Protein AF-D5H4Y2-F1 (afdb_monomer)

Foldseek 3Di:
DDDPPLPQLDWPPDKFKKWKAFDDPPVLVVLLVVQLLVQLLVQLVVVDDVPDDPVNSVVSSCVRSVVVSVVVVVLVVVLHPDTAIWIWTDDRDWIKTADGPSNPPDPDGIFTWDFPDWDQDPQAIWTWGWTPDPSTPTIMIMGTGNVCRVVVVVSVVSD

pLDDT: mean 73.74, std 11.39, range [45.62, 89.38]

Secondary structure (DSSP, 8-state):
-PPP---------SPEEEEEEE--HHHHHHHHHHHHHHHHHHHHHHT--TT--HHHHHHHHHHHHHHHHHHHHHHHHHTTSSPEEEEEEEETTEEEEEPPTT-TT-S-SEEEEEEEEEEEETTEEEEEEEESBTTB--EEEEEE-HHHHHHHHHHHTT-

Radius of gyration: 21.44 Å; Cα contacts (8 Å, |Δi|>4): 246; chains: 1; bounding box: 64×33×61 Å

Sequence (159 aa):
MDEPIKDEPKNMDETLNAEVRQTDLILTLVSGAIVGLAVGGFGSWLLFIPDMGVVEFLAATFVIGGVGVSPFLGVMYMNRRGFVPTEVWAEEDRLVVQSPSEWWFKPEKQFHLEVESAEQAEAGLVITGTLSRWWDWGRHEVRVEPEEADALDAWLGTV

Organism: Salinibacter ruber (strain M8) (NCBI:txid761659)

Nearest PDB structures (foldseek):
  2ela-assembly2_B  TM=4.543E-01  e=1.111E-01  Homo sapiens
  2ela-assembly1_A  TM=4.520E-01  e=1.861E-01  Homo sapiens
  2ej8-assembly1_A  TM=4.552E-01  e=2.945E-01  Homo sapiens
  8bqs-assembly1_Do  TM=2.618E-01  e=5.532E-01  Tetrahymena thermophila SB210

Mean predicted aligned error: 11.93 Å

Structure (mmCIF, N/CA/C/O backbone):
data_AF-D5H4Y2-F1
#
_entry.id   AF-D5H4Y2-F1
#
loop_
_atom_site.group_PDB
_atom_site.id
_atom_site.type_symbol
_atom_site.label_atom_id
_atom_site.label_alt_id
_atom_site.label_comp_id
_atom_site.label_asym_id
_atom_site.label_entity_id
_atom_site.label_seq_id
_atom_site.pdbx_PDB_ins_code
_atom_site.Cartn_x
_atom_site.Cartn_y
_atom_site.Cartn_z
_atom_site.occupancy
_atom_site.B_iso_or_equiv
_atom_site.auth_seq_id
_atom_site.auth_comp_id
_atom_site.auth_asym_id
_atom_site.auth_atom_id
_atom_site.pdbx_PDB_model_num
ATOM 1 N N . MET A 1 1 ? -42.396 -19.838 12.565 1.00 51.06 1 MET A N 1
ATOM 2 C CA . MET A 1 1 ? -41.019 -20.059 12.092 1.00 51.06 1 MET A CA 1
ATOM 3 C C . MET A 1 1 ? -40.499 -18.667 11.874 1.00 51.06 1 MET A C 1
ATOM 5 O O . MET A 1 1 ? -40.885 -18.054 10.891 1.00 51.06 1 MET A O 1
ATOM 9 N N . ASP A 1 2 ? -39.807 -18.136 12.873 1.00 53.41 2 ASP A N 1
ATOM 10 C CA . ASP A 1 2 ? -39.266 -16.785 12.806 1.00 53.41 2 ASP A CA 1
ATOM 11 C C . ASP A 1 2 ? -37.975 -16.867 11.992 1.00 53.41 2 ASP A C 1
ATOM 13 O O . ASP A 1 2 ? -37.097 -17.680 12.294 1.00 53.41 2 ASP A O 1
ATOM 17 N N . GLU A 1 3 ? -37.915 -16.119 10.893 1.00 49.00 3 GLU A N 1
ATOM 18 C CA . GLU A 1 3 ? -36.691 -15.980 10.108 1.00 49.00 3 GLU A CA 1
ATOM 19 C C . GLU A 1 3 ? -35.616 -15.307 10.977 1.00 49.00 3 GLU A C 1
ATOM 21 O O . GLU A 1 3 ? -35.933 -14.374 11.722 1.00 49.00 3 GLU A O 1
ATOM 26 N N . PRO A 1 4 ? -34.351 -15.759 10.924 1.00 50.06 4 PRO A N 1
ATOM 27 C CA . PRO A 1 4 ? -33.277 -15.071 11.618 1.00 50.06 4 PRO A CA 1
ATOM 28 C C . PRO A 1 4 ? -33.095 -13.697 10.970 1.00 50.06 4 PRO A C 1
ATOM 30 O O . PRO A 1 4 ? -32.843 -13.601 9.767 1.00 50.06 4 PRO A O 1
ATOM 33 N N . ILE A 1 5 ? -33.239 -12.644 11.774 1.00 49.41 5 ILE A N 1
ATOM 34 C CA . ILE A 1 5 ? -32.838 -11.286 11.411 1.00 49.41 5 ILE A CA 1
ATOM 35 C C . ILE A 1 5 ? -31.355 -11.378 11.050 1.00 49.41 5 ILE A C 1
ATOM 37 O O . ILE A 1 5 ? -30.519 -11.662 11.904 1.00 49.41 5 ILE A O 1
ATOM 41 N N . LYS A 1 6 ? -31.047 -11.243 9.759 1.00 46.44 6 LYS A N 1
ATOM 42 C CA . LYS A 1 6 ? -29.683 -10.982 9.318 1.00 46.44 6 LYS A CA 1
ATOM 43 C C . LYS A 1 6 ? -29.405 -9.554 9.747 1.00 46.44 6 LYS A C 1
ATOM 45 O O . LYS A 1 6 ? -29.986 -8.637 9.174 1.00 46.44 6 LYS A O 1
ATOM 50 N N . ASP A 1 7 ? -28.606 -9.393 10.791 1.00 47.75 7 ASP A N 1
ATOM 51 C CA . ASP A 1 7 ? -28.052 -8.092 11.124 1.00 47.75 7 ASP A CA 1
ATOM 52 C C . ASP A 1 7 ? -27.245 -7.639 9.902 1.00 47.75 7 ASP A C 1
ATOM 54 O O . ASP A 1 7 ? -26.235 -8.245 9.546 1.00 47.75 7 ASP A O 1
ATOM 58 N N . GLU A 1 8 ? -27.772 -6.650 9.181 1.00 45.62 8 GLU A N 1
ATOM 59 C CA . GLU A 1 8 ? -27.030 -5.973 8.124 1.00 45.62 8 GLU A CA 1
ATOM 60 C C . GLU A 1 8 ? -25.770 -5.361 8.759 1.00 45.62 8 GLU A C 1
ATOM 62 O O . GLU A 1 8 ? -25.871 -4.800 9.861 1.00 45.62 8 GLU A O 1
ATOM 67 N N . PRO A 1 9 ? -24.591 -5.480 8.121 1.00 48.16 9 PRO A N 1
ATOM 68 C CA . PRO A 1 9 ? -23.364 -4.909 8.657 1.00 48.16 9 PRO A CA 1
ATOM 69 C C . PRO A 1 9 ? -23.566 -3.399 8.808 1.00 48.16 9 PRO A C 1
ATOM 71 O O . PRO A 1 9 ? -23.747 -2.665 7.837 1.00 48.16 9 PRO A O 1
ATOM 74 N N . LYS A 1 10 ? -23.622 -2.933 10.058 1.00 54.44 10 LYS A N 1
ATOM 75 C CA . LYS A 1 10 ? -23.744 -1.508 10.362 1.00 54.44 10 LYS A CA 1
ATOM 76 C C . LYS A 1 10 ? -22.463 -0.810 9.919 1.00 54.44 10 LYS A C 1
ATOM 78 O O . LYS A 1 10 ? -21.381 -1.213 10.339 1.00 54.44 10 LYS A O 1
ATOM 83 N N . ASN A 1 11 ? -22.608 0.261 9.139 1.00 57.69 11 ASN A N 1
ATOM 84 C CA . ASN A 1 11 ? -21.538 1.237 8.940 1.00 57.69 11 ASN A CA 1
ATOM 85 C C . ASN A 1 11 ? -21.006 1.687 10.307 1.00 57.69 11 ASN A C 1
ATOM 87 O O . ASN A 1 11 ? -21.793 1.987 11.212 1.00 57.69 11 ASN A O 1
ATOM 91 N N . MET A 1 12 ? -19.681 1.743 10.453 1.00 66.38 12 MET A N 1
ATOM 92 C CA . MET A 1 12 ? -19.089 2.484 11.561 1.00 66.38 12 MET A CA 1
ATOM 93 C C . MET A 1 12 ? -19.151 3.961 11.181 1.00 66.38 12 MET A C 1
ATOM 95 O O . MET A 1 12 ? -18.410 4.414 10.316 1.00 66.38 12 MET A O 1
ATOM 99 N N . ASP A 1 13 ? -20.057 4.709 11.814 1.00 63.84 13 ASP A N 1
ATOM 100 C CA . ASP A 1 13 ? -20.171 6.162 11.615 1.00 63.84 13 ASP A CA 1
ATOM 101 C C . ASP A 1 13 ? -18.929 6.924 12.138 1.00 63.84 13 ASP A C 1
ATOM 103 O O . ASP A 1 13 ? -18.772 8.118 11.877 1.00 63.84 13 ASP A O 1
ATOM 107 N N . GLU A 1 14 ? -18.046 6.244 12.878 1.00 78.00 14 GLU A N 1
ATOM 108 C CA . GLU A 1 14 ? -16.834 6.800 13.479 1.00 78.00 14 GLU A CA 1
ATOM 109 C C . GLU A 1 14 ? -15.584 6.446 12.663 1.00 78.00 14 GLU A C 1
ATOM 111 O O . GLU A 1 14 ? -15.325 5.288 12.332 1.00 78.00 14 GLU A O 1
ATOM 116 N N . THR A 1 15 ? -14.795 7.475 12.353 1.00 82.06 15 THR A N 1
ATOM 117 C CA . THR A 1 15 ? -13.443 7.345 11.805 1.00 82.06 15 THR A CA 1
ATOM 118 C C . THR A 1 15 ? -12.472 6.967 12.916 1.00 82.06 15 THR A C 1
ATOM 120 O O . THR A 1 15 ? -12.442 7.636 13.948 1.00 82.06 15 THR A O 1
ATOM 123 N N . LEU A 1 16 ? -11.660 5.946 12.669 1.00 85.94 16 LEU A N 1
ATOM 124 C CA . LEU A 1 16 ? -10.675 5.394 13.592 1.00 85.94 16 LEU A CA 1
ATOM 125 C C . LEU A 1 16 ? -9.267 5.846 13.205 1.00 85.94 16 LEU A C 1
ATOM 127 O O . LEU A 1 16 ? -8.948 5.965 12.016 1.00 85.94 16 LEU A O 1
ATOM 131 N N . ASN A 1 17 ? -8.411 6.058 14.198 1.00 84.94 17 ASN A N 1
ATOM 132 C CA . ASN A 1 17 ? -7.001 6.332 13.978 1.00 84.94 17 ASN A CA 1
ATOM 133 C C . ASN A 1 17 ? -6.269 5.029 13.656 1.00 84.94 17 ASN A C 1
ATOM 135 O O . ASN A 1 17 ? -6.348 4.020 14.359 1.00 84.94 17 ASN A O 1
ATOM 139 N N . ALA A 1 18 ? -5.522 5.057 12.562 1.00 84.38 18 ALA A N 1
ATOM 140 C CA . ALA A 1 18 ? -4.742 3.926 12.119 1.00 84.38 18 ALA A CA 1
ATOM 141 C C . ALA A 1 18 ? -3.392 4.373 11.592 1.00 84.38 18 ALA A C 1
ATOM 143 O O . ALA A 1 18 ? -3.148 5.536 11.285 1.00 84.38 18 ALA A O 1
ATOM 144 N N . GLU A 1 19 ? -2.509 3.414 11.402 1.00 86.38 19 GLU A N 1
ATOM 145 C CA . GLU A 1 19 ? -1.279 3.637 10.689 1.00 86.38 19 GLU A CA 1
ATOM 146 C C . GLU A 1 19 ? -1.157 2.653 9.537 1.00 86.38 19 GLU A C 1
ATOM 148 O O . GLU A 1 19 ? -1.322 1.447 9.711 1.00 86.38 19 GLU A O 1
ATOM 153 N N . VAL A 1 20 ? -0.828 3.154 8.350 1.00 83.12 20 VAL A N 1
ATOM 154 C CA . VAL A 1 20 ? -0.696 2.319 7.154 1.00 83.12 20 VAL A CA 1
ATOM 155 C C . VAL A 1 20 ? 0.763 2.149 6.760 1.00 83.12 20 VAL A C 1
ATOM 157 O O . VAL A 1 20 ? 1.573 3.078 6.824 1.00 83.12 20 VAL A O 1
ATOM 160 N N . ARG A 1 21 ? 1.100 0.943 6.312 1.00 82.12 21 ARG A N 1
ATOM 161 C CA . ARG A 1 21 ? 2.414 0.571 5.804 1.00 82.12 21 ARG A CA 1
ATOM 162 C C . ARG A 1 21 ? 2.269 -0.322 4.581 1.00 82.12 21 ARG A C 1
ATOM 164 O O . ARG A 1 21 ? 1.442 -1.217 4.546 1.00 82.12 21 ARG A O 1
ATOM 171 N N . GLN A 1 22 ? 3.125 -0.132 3.584 1.00 74.81 22 GLN A N 1
ATOM 172 C CA . GLN A 1 22 ? 3.200 -1.034 2.434 1.00 74.81 22 GLN A CA 1
ATOM 173 C C . GLN A 1 22 ? 4.259 -2.125 2.669 1.00 74.81 22 GLN A C 1
ATOM 175 O O . GLN A 1 22 ? 5.398 -1.804 3.026 1.00 74.81 22 GLN A O 1
ATOM 180 N N . THR A 1 23 ? 3.914 -3.397 2.455 1.00 70.88 23 THR A N 1
ATOM 181 C CA . THR A 1 23 ? 4.772 -4.551 2.791 1.00 70.88 23 THR A CA 1
ATOM 182 C C . THR A 1 23 ? 5.465 -5.210 1.603 1.00 70.88 23 THR A C 1
ATOM 184 O O . THR A 1 23 ? 6.564 -5.741 1.770 1.00 70.88 23 THR A O 1
ATOM 187 N N . ASP A 1 24 ? 4.919 -5.114 0.387 1.00 67.69 24 ASP A N 1
ATOM 188 C CA . ASP A 1 24 ? 5.507 -5.800 -0.771 1.00 67.69 24 ASP A CA 1
ATOM 189 C C . ASP A 1 24 ? 6.557 -4.976 -1.535 1.00 67.69 24 ASP A C 1
ATOM 191 O O . ASP A 1 24 ? 6.272 -4.091 -2.350 1.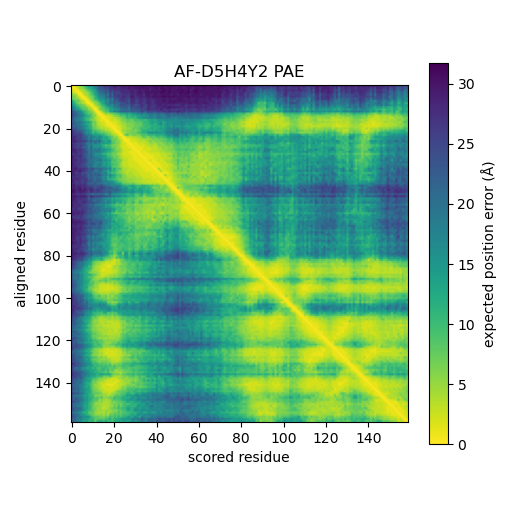00 67.69 24 ASP A O 1
ATOM 195 N N . LEU A 1 25 ? 7.828 -5.328 -1.313 1.00 58.22 25 LEU A N 1
ATOM 196 C CA . LEU A 1 25 ? 8.987 -4.747 -2.000 1.00 58.22 25 LEU A CA 1
ATOM 197 C C . LEU A 1 25 ? 9.152 -5.267 -3.434 1.00 58.22 25 LEU A C 1
ATOM 199 O O . LEU A 1 25 ? 9.498 -4.497 -4.333 1.00 58.22 25 LEU A O 1
ATOM 203 N N . ILE A 1 26 ? 8.908 -6.563 -3.652 1.00 61.91 26 ILE A N 1
ATOM 204 C CA . ILE A 1 26 ? 9.196 -7.245 -4.925 1.00 61.91 26 ILE A CA 1
ATOM 205 C C . ILE A 1 26 ? 8.292 -6.711 -6.030 1.00 61.91 26 ILE A C 1
ATOM 207 O O . ILE A 1 26 ? 8.761 -6.382 -7.117 1.00 61.91 26 ILE A O 1
ATOM 211 N N . LEU A 1 27 ? 7.005 -6.560 -5.741 1.00 61.19 27 LEU A N 1
ATOM 212 C CA . LEU A 1 27 ? 6.036 -6.181 -6.755 1.00 61.19 27 LEU A CA 1
ATOM 213 C C . LEU A 1 27 ? 6.234 -4.743 -7.245 1.00 61.19 27 LEU A C 1
ATOM 215 O O . LEU A 1 27 ? 6.085 -4.454 -8.424 1.00 61.19 27 LEU A O 1
ATOM 219 N N . THR A 1 28 ? 6.686 -3.847 -6.368 1.00 60.44 28 THR A N 1
ATOM 220 C CA . THR A 1 28 ? 7.032 -2.467 -6.746 1.00 60.44 28 THR A CA 1
ATOM 221 C C . THR A 1 28 ? 8.306 -2.383 -7.572 1.00 60.44 28 THR A C 1
ATOM 223 O O . THR A 1 28 ? 8.375 -1.583 -8.503 1.00 60.44 28 THR A O 1
ATOM 226 N N . LEU A 1 29 ? 9.297 -3.228 -7.274 1.00 63.78 29 LEU A N 1
ATOM 227 C CA . LEU A 1 29 ? 10.491 -3.354 -8.109 1.00 63.78 29 LEU A CA 1
ATOM 228 C C . LEU A 1 29 ? 10.129 -3.868 -9.507 1.00 63.78 29 LEU A C 1
ATOM 230 O O . LEU A 1 29 ? 10.613 -3.322 -10.497 1.00 63.78 29 LEU A O 1
ATOM 234 N N . VAL A 1 30 ? 9.241 -4.863 -9.595 1.00 69.62 30 VAL A N 1
ATOM 235 C CA . VAL A 1 30 ? 8.761 -5.411 -10.871 1.00 69.62 30 VAL A CA 1
ATOM 236 C C . VAL A 1 30 ? 7.977 -4.358 -11.659 1.00 69.62 30 VAL A C 1
ATOM 238 O O . VAL A 1 30 ? 8.297 -4.120 -12.822 1.00 69.62 30 VAL A O 1
ATOM 241 N N . SER A 1 31 ? 7.019 -3.662 -11.040 1.00 66.00 31 SER A N 1
ATOM 242 C CA . SER A 1 31 ? 6.253 -2.601 -11.709 1.00 66.00 31 SER A CA 1
ATOM 243 C C . SER A 1 31 ? 7.147 -1.449 -12.173 1.00 66.00 31 SER A C 1
ATOM 245 O O . SER A 1 31 ? 7.020 -0.989 -13.307 1.00 66.00 31 SER A O 1
ATOM 247 N N . GLY A 1 32 ? 8.109 -1.024 -11.345 1.00 67.00 32 GLY A N 1
ATOM 248 C CA . GLY A 1 32 ? 9.093 -0.011 -11.728 1.00 67.00 32 GLY A CA 1
ATOM 249 C C . GLY A 1 32 ? 9.970 -0.453 -12.902 1.00 67.00 32 GLY A C 1
ATOM 250 O O . GLY A 1 32 ? 10.211 0.334 -13.816 1.00 67.00 32 GLY A O 1
ATOM 251 N N . ALA A 1 33 ? 10.389 -1.721 -12.933 1.00 71.06 33 ALA A N 1
ATOM 252 C CA . ALA A 1 33 ? 11.140 -2.279 -14.055 1.00 71.06 33 ALA A CA 1
ATOM 253 C C . ALA A 1 33 ? 10.311 -2.310 -15.351 1.00 71.06 33 ALA A C 1
ATOM 255 O O . ALA A 1 33 ? 10.822 -1.928 -16.403 1.00 71.06 33 ALA A O 1
ATOM 256 N N . ILE A 1 34 ? 9.031 -2.698 -15.287 1.00 76.69 34 ILE A N 1
ATOM 257 C CA . ILE A 1 34 ? 8.130 -2.728 -16.453 1.00 76.69 34 ILE A CA 1
ATOM 258 C C . ILE A 1 34 ? 7.939 -1.321 -17.025 1.00 76.69 34 ILE A C 1
ATOM 260 O O . ILE A 1 34 ? 8.138 -1.114 -18.224 1.00 76.69 34 ILE A O 1
ATOM 264 N N . VAL A 1 35 ? 7.604 -0.343 -16.176 1.00 73.25 35 VAL A N 1
ATOM 265 C CA . VAL A 1 35 ? 7.441 1.060 -16.596 1.00 73.25 35 VAL A CA 1
ATOM 266 C C . VAL A 1 35 ? 8.743 1.588 -17.197 1.00 73.25 35 VAL A C 1
ATOM 268 O O . VAL A 1 35 ? 8.728 2.255 -18.228 1.00 73.25 35 VAL A O 1
ATOM 271 N N . GLY A 1 36 ? 9.881 1.228 -16.610 1.00 72.12 36 GLY A N 1
ATOM 272 C CA . GLY A 1 36 ? 11.198 1.572 -17.125 1.00 72.12 36 GLY A CA 1
ATOM 273 C C . GLY A 1 36 ? 11.516 1.070 -18.502 1.00 72.12 36 GLY A C 1
ATOM 274 O O . GLY A 1 36 ? 11.979 1.832 -19.347 1.00 72.12 36 GLY A O 1
ATOM 275 N N . LEU A 1 37 ? 11.261 -0.211 -18.728 1.00 75.06 37 LEU A N 1
ATOM 276 C CA . LEU A 1 37 ? 11.455 -0.827 -20.028 1.00 75.06 37 LEU A CA 1
ATOM 277 C C . LEU A 1 37 ? 10.493 -0.231 -21.061 1.00 75.06 37 LEU A C 1
ATOM 279 O O . LEU A 1 37 ? 10.902 -0.006 -22.197 1.00 75.06 37 LEU A O 1
ATOM 283 N N . ALA A 1 38 ? 9.257 0.099 -20.672 1.00 78.81 38 ALA A N 1
ATOM 284 C CA . ALA A 1 38 ? 8.290 0.746 -21.555 1.00 78.81 38 ALA A CA 1
ATOM 285 C C . ALA A 1 38 ? 8.723 2.169 -21.951 1.00 78.81 38 ALA A C 1
ATOM 287 O O . ALA A 1 38 ? 8.769 2.490 -23.138 1.00 78.81 38 ALA A O 1
ATOM 288 N N . VAL A 1 39 ? 9.097 3.009 -20.978 1.00 76.94 39 VAL A N 1
ATOM 289 C CA . VAL A 1 39 ? 9.574 4.384 -21.220 1.00 76.94 39 VAL A CA 1
ATOM 290 C C . VAL A 1 39 ? 10.896 4.378 -21.984 1.00 76.94 39 VAL A C 1
ATOM 292 O O . VAL A 1 39 ? 11.050 5.116 -22.955 1.00 76.94 39 VAL A O 1
ATOM 295 N N . GLY A 1 40 ? 11.837 3.522 -21.586 1.00 77.44 40 GLY A N 1
ATOM 296 C CA . GLY A 1 40 ? 13.123 3.366 -22.255 1.00 77.44 40 GLY A CA 1
ATOM 297 C C . GLY A 1 40 ? 12.972 2.884 -23.696 1.00 77.44 40 GLY A C 1
ATOM 298 O O . GLY A 1 40 ? 13.601 3.438 -24.597 1.00 77.44 40 GLY A O 1
ATOM 299 N N . GLY A 1 41 ? 12.104 1.895 -23.924 1.00 79.25 41 GLY A N 1
ATOM 300 C CA . GLY A 1 41 ? 11.821 1.353 -25.249 1.00 79.25 41 GLY A CA 1
ATOM 301 C C . GLY A 1 41 ? 11.148 2.384 -26.149 1.00 79.25 41 GLY A C 1
ATOM 302 O O . GLY A 1 41 ? 11.574 2.577 -27.285 1.00 79.25 41 GLY A O 1
ATOM 303 N N . PHE A 1 42 ? 10.156 3.110 -25.627 1.00 81.56 42 PHE A N 1
ATOM 304 C CA . PHE A 1 42 ? 9.484 4.182 -26.362 1.00 81.56 42 PHE A CA 1
ATOM 305 C C . PHE A 1 42 ? 10.431 5.348 -26.680 1.00 81.56 42 PHE A C 1
ATOM 307 O O . PHE A 1 42 ? 10.481 5.812 -27.817 1.00 81.56 42 PHE A O 1
ATOM 314 N N . GLY A 1 43 ? 11.236 5.789 -25.710 1.00 75.94 43 GLY A N 1
ATOM 315 C CA . GLY A 1 43 ? 12.225 6.847 -25.917 1.00 75.94 43 GLY A CA 1
ATOM 316 C C . GLY A 1 43 ? 13.297 6.458 -26.936 1.00 75.94 43 GLY A C 1
ATOM 317 O O . GLY A 1 43 ? 13.648 7.259 -27.798 1.00 75.94 43 GLY A O 1
ATOM 318 N N . SER A 1 44 ? 13.764 5.210 -26.901 1.00 74.88 44 SER A N 1
ATOM 319 C CA . SER A 1 44 ? 14.740 4.698 -27.874 1.00 74.88 44 SER A CA 1
ATOM 320 C C . SER A 1 44 ? 14.138 4.524 -29.262 1.00 74.88 44 SER A C 1
ATOM 322 O O . SER A 1 44 ? 14.822 4.742 -30.258 1.00 74.88 44 SER A O 1
ATOM 324 N N . TRP A 1 45 ? 12.853 4.174 -29.345 1.00 78.75 45 TRP A N 1
ATOM 325 C CA . TRP A 1 45 ? 12.121 4.109 -30.606 1.00 78.75 45 TRP A CA 1
ATOM 326 C C . TRP A 1 45 ? 11.998 5.485 -31.273 1.00 78.75 45 TRP A C 1
ATOM 328 O O . TRP A 1 45 ? 12.225 5.601 -32.475 1.00 78.75 45 TRP A O 1
ATOM 338 N N . LEU A 1 46 ? 11.730 6.545 -30.502 1.00 79.25 46 LEU A N 1
ATOM 339 C CA . LEU A 1 46 ? 11.702 7.921 -31.020 1.00 79.25 46 LEU A CA 1
ATOM 340 C C . LEU A 1 46 ? 13.066 8.400 -31.536 1.00 79.25 46 LEU A C 1
ATOM 342 O O . LEU A 1 46 ? 13.129 9.260 -32.412 1.00 79.25 46 LEU A O 1
ATOM 346 N N . LEU A 1 47 ? 14.149 7.848 -30.993 1.00 74.25 47 LEU A N 1
ATOM 347 C CA . LEU A 1 47 ? 15.525 8.153 -31.380 1.00 74.25 47 LEU A CA 1
ATOM 348 C C . LEU A 1 47 ? 16.088 7.141 -32.386 1.00 74.25 47 LEU A C 1
ATOM 350 O O . LEU A 1 47 ? 17.292 7.140 -32.638 1.00 74.25 47 LEU A O 1
ATOM 354 N N . PHE A 1 48 ? 15.245 6.267 -32.948 1.00 74.62 48 PHE A N 1
ATOM 355 C CA . PHE A 1 48 ? 15.710 5.199 -33.816 1.00 74.62 48 PHE A CA 1
ATOM 356 C C . PHE A 1 48 ? 16.289 5.749 -35.124 1.00 74.62 48 PHE A C 1
ATOM 358 O O . PHE A 1 48 ? 15.568 6.266 -35.978 1.00 74.62 48 PHE A O 1
ATOM 365 N N . ILE A 1 49 ? 17.606 5.610 -35.287 1.00 72.25 49 ILE A N 1
ATOM 366 C CA . ILE A 1 49 ? 18.325 5.888 -36.532 1.00 72.25 49 ILE A CA 1
ATOM 367 C C . ILE A 1 49 ? 18.492 4.552 -37.277 1.00 72.25 49 ILE A C 1
ATOM 369 O O . ILE A 1 49 ? 18.881 3.575 -36.640 1.00 72.25 49 ILE A O 1
ATOM 373 N N . PRO A 1 50 ? 18.242 4.474 -38.599 1.00 69.88 50 PRO A N 1
ATOM 374 C CA . PRO A 1 50 ? 18.284 3.217 -39.360 1.00 69.88 50 PRO A CA 1
ATOM 375 C C . PRO A 1 50 ? 19.595 2.415 -39.269 1.00 69.88 50 PRO A C 1
ATOM 377 O O . PRO A 1 50 ? 19.562 1.201 -39.439 1.00 69.88 50 PRO A O 1
ATOM 380 N N . ASP A 1 51 ? 20.720 3.075 -38.977 1.00 78.06 51 ASP A N 1
ATOM 381 C CA . ASP A 1 51 ? 22.046 2.454 -38.811 1.00 78.06 51 ASP A CA 1
ATOM 382 C C . ASP A 1 51 ? 22.393 2.104 -37.352 1.00 78.06 51 ASP A C 1
ATOM 384 O O . ASP A 1 51 ? 23.501 1.654 -37.057 1.00 78.06 51 ASP A O 1
ATOM 388 N N . MET A 1 52 ? 21.476 2.327 -36.410 1.00 75.94 52 MET A N 1
ATOM 389 C CA . MET A 1 52 ? 21.701 2.019 -35.003 1.00 75.94 52 MET A CA 1
ATOM 390 C C . MET A 1 52 ? 21.572 0.510 -34.774 1.00 75.94 52 MET A C 1
ATOM 392 O O . MET A 1 52 ? 20.518 -0.086 -35.006 1.00 75.94 52 MET A O 1
ATOM 396 N N . GLY A 1 53 ? 22.654 -0.116 -34.314 1.00 78.19 53 GLY A N 1
ATOM 397 C CA . GLY A 1 53 ? 22.660 -1.532 -33.981 1.00 78.19 53 GLY A CA 1
ATOM 398 C C . GLY A 1 53 ? 21.788 -1.860 -32.764 1.00 78.19 53 GLY A C 1
ATOM 399 O O . GLY A 1 53 ? 21.366 -1.005 -31.980 1.00 78.19 53 GLY A O 1
ATOM 400 N N . VAL A 1 54 ? 21.507 -3.155 -32.596 1.00 78.25 54 VAL A N 1
ATOM 401 C CA . VAL A 1 54 ? 20.667 -3.671 -31.498 1.00 78.25 54 VAL A CA 1
ATOM 402 C C . VAL A 1 54 ? 21.268 -3.338 -30.126 1.00 78.25 54 VAL A C 1
ATOM 404 O O . VAL A 1 54 ? 20.532 -3.087 -29.173 1.00 78.25 54 VAL A O 1
ATOM 407 N N . VAL A 1 55 ? 22.599 -3.305 -30.015 1.00 79.62 55 VAL A N 1
ATOM 408 C CA . VAL A 1 55 ? 23.302 -3.009 -28.758 1.00 79.62 55 VAL A CA 1
ATOM 409 C C . VAL A 1 55 ? 23.113 -1.545 -28.362 1.00 79.62 55 VAL A C 1
ATOM 411 O O . VAL A 1 55 ? 22.809 -1.263 -27.204 1.00 79.62 55 VAL A O 1
ATOM 414 N N . GLU A 1 56 ? 23.230 -0.620 -29.314 1.00 77.25 56 GLU A N 1
ATOM 415 C CA . GLU A 1 56 ? 23.029 0.811 -29.094 1.00 77.25 56 GLU A CA 1
ATOM 416 C C . GLU A 1 56 ? 21.576 1.128 -28.717 1.00 77.25 56 GLU A C 1
ATOM 418 O O . GLU A 1 56 ? 21.331 1.914 -27.800 1.00 77.25 56 GLU A O 1
ATOM 423 N N . PHE A 1 57 ? 20.612 0.452 -29.348 1.00 76.00 57 PHE A N 1
ATOM 424 C CA . PHE A 1 57 ? 19.193 0.579 -29.013 1.00 76.00 57 PHE A CA 1
ATOM 425 C C . PHE A 1 57 ? 18.875 0.103 -27.586 1.00 76.00 57 PHE A C 1
ATOM 427 O O . PHE A 1 57 ? 18.164 0.779 -26.835 1.00 76.00 57 PHE A O 1
ATOM 434 N N . LEU A 1 58 ? 19.424 -1.047 -27.181 1.00 76.56 58 LEU A N 1
ATOM 435 C CA . LEU A 1 58 ? 19.261 -1.558 -25.819 1.00 76.56 58 LEU A CA 1
ATOM 436 C C . LEU A 1 58 ? 19.936 -0.635 -24.799 1.00 76.56 58 LEU A C 1
ATOM 438 O O . LEU A 1 58 ? 19.341 -0.333 -23.768 1.00 76.56 58 LEU A O 1
ATOM 442 N N . ALA A 1 59 ? 21.136 -0.127 -25.092 1.00 79.06 59 ALA A N 1
ATOM 443 C CA . ALA A 1 59 ? 21.829 0.817 -24.220 1.00 79.06 59 ALA A CA 1
ATOM 444 C C . ALA A 1 59 ? 21.020 2.110 -24.018 1.00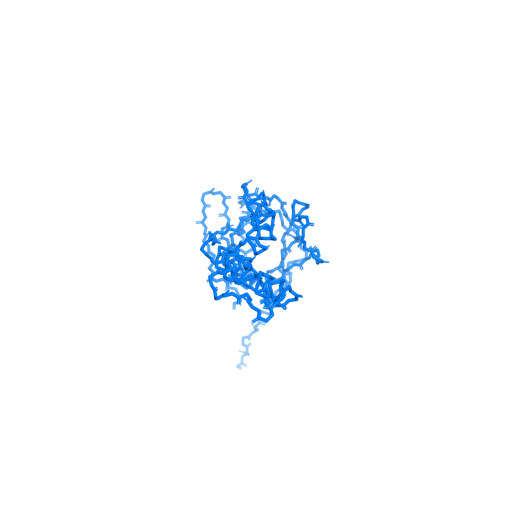 79.06 59 ALA A C 1
ATOM 446 O O . ALA A 1 59 ? 20.836 2.542 -22.880 1.00 79.06 59 ALA A O 1
ATOM 447 N N . ALA A 1 60 ? 20.466 2.684 -25.092 1.00 72.38 60 ALA A N 1
ATOM 448 C CA . ALA A 1 60 ? 19.572 3.837 -25.005 1.00 72.38 60 ALA A CA 1
ATOM 449 C C . ALA A 1 60 ? 18.328 3.526 -24.157 1.00 72.38 60 ALA A C 1
ATOM 451 O O . AL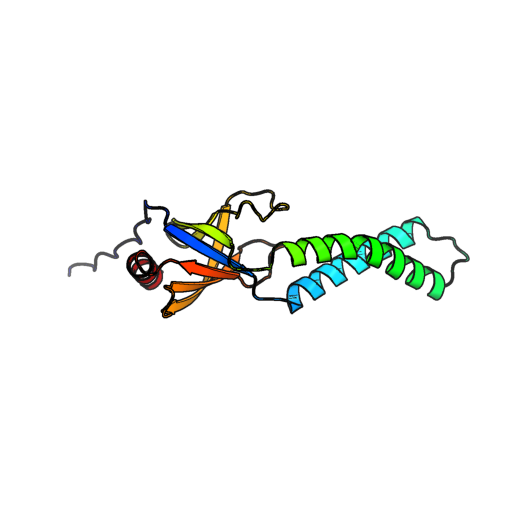A A 1 60 ? 17.943 4.328 -23.306 1.00 72.38 60 ALA A O 1
ATOM 452 N N . THR A 1 61 ? 17.767 2.321 -24.300 1.00 76.94 61 THR A N 1
ATOM 453 C CA . THR A 1 61 ? 16.593 1.874 -23.539 1.00 76.94 61 THR A CA 1
ATOM 454 C C . THR A 1 61 ? 16.891 1.805 -22.047 1.00 76.94 61 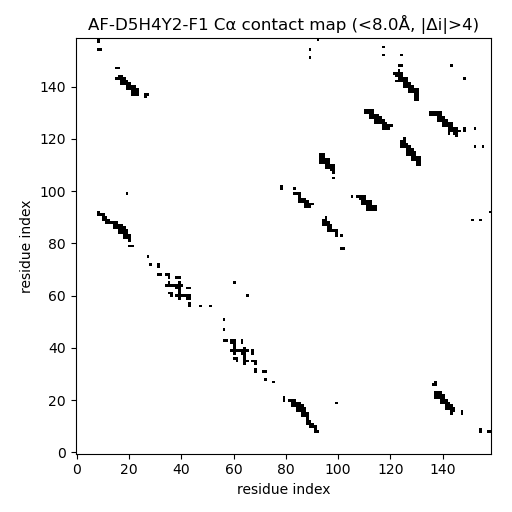THR A C 1
ATOM 456 O O . THR A 1 61 ? 16.115 2.317 -21.243 1.00 76.94 61 THR A O 1
ATOM 459 N N . PHE A 1 62 ? 18.032 1.236 -21.657 1.00 75.38 62 PHE A N 1
ATOM 460 C CA . PHE A 1 62 ? 18.426 1.157 -20.251 1.00 75.38 62 PHE A CA 1
ATOM 461 C C . PHE A 1 62 ? 18.816 2.514 -19.661 1.00 75.38 62 PHE A C 1
ATOM 463 O O . PHE A 1 62 ? 18.527 2.756 -18.493 1.00 75.38 62 PHE A O 1
ATOM 470 N N . VAL A 1 63 ? 19.427 3.413 -20.435 1.00 77.25 63 VAL A N 1
ATOM 471 C CA . VAL A 1 63 ? 19.774 4.762 -19.958 1.00 77.25 63 VAL A CA 1
ATOM 472 C C . VAL A 1 63 ? 18.518 5.618 -19.789 1.00 77.25 63 VAL A C 1
ATOM 474 O O . VAL A 1 63 ? 18.303 6.176 -18.716 1.00 77.25 63 VAL A O 1
ATOM 477 N N . ILE A 1 64 ? 17.653 5.686 -20.804 1.00 72.25 64 ILE A N 1
ATOM 478 C CA . ILE A 1 64 ? 16.408 6.468 -20.760 1.00 72.25 64 ILE A CA 1
ATOM 479 C C . ILE A 1 64 ? 15.444 5.874 -19.729 1.00 72.25 64 ILE A C 1
ATOM 481 O O . ILE A 1 64 ? 14.901 6.597 -18.893 1.00 72.25 64 ILE A O 1
ATOM 485 N N . GLY A 1 65 ? 15.279 4.550 -19.745 1.00 70.44 65 GLY A N 1
ATOM 486 C CA . GLY A 1 65 ? 14.467 3.822 -18.777 1.00 70.44 65 GLY A CA 1
ATOM 487 C C . GLY A 1 65 ? 15.012 3.974 -17.361 1.00 70.44 65 GLY A C 1
ATOM 488 O O . GLY A 1 65 ? 14.276 4.349 -16.460 1.00 70.44 65 GLY A O 1
ATOM 489 N N . GLY A 1 66 ? 16.315 3.779 -17.155 1.00 67.94 66 GLY A N 1
ATOM 490 C CA . GLY A 1 66 ? 16.957 3.915 -15.849 1.00 67.94 66 GLY A CA 1
ATOM 491 C C . GLY A 1 66 ? 16.832 5.321 -15.261 1.00 67.94 66 GLY A C 1
ATOM 492 O O . GLY A 1 66 ? 16.475 5.462 -14.091 1.00 67.94 66 GLY A O 1
ATOM 493 N N . VAL A 1 67 ? 17.047 6.370 -16.062 1.00 68.44 67 VAL A N 1
ATOM 494 C CA . VAL A 1 67 ? 16.891 7.769 -15.620 1.00 68.44 67 VAL A CA 1
ATOM 495 C C . VAL A 1 67 ? 15.423 8.117 -15.353 1.00 68.44 67 VAL A C 1
ATOM 497 O O . VAL A 1 67 ? 15.149 8.850 -14.408 1.00 68.44 67 VAL A O 1
ATOM 500 N N . GLY A 1 68 ? 14.474 7.576 -16.121 1.00 63.12 68 GLY A N 1
ATOM 501 C CA . GLY A 1 68 ? 13.039 7.779 -15.882 1.00 63.12 68 GLY A CA 1
ATOM 502 C C . GLY A 1 68 ? 12.497 7.025 -14.660 1.00 63.12 68 GLY A C 1
ATOM 503 O O . GLY A 1 68 ? 11.613 7.517 -13.963 1.00 63.12 68 GLY A O 1
ATOM 504 N N . VAL A 1 69 ? 13.052 5.848 -14.362 1.00 64.75 69 VAL A N 1
ATOM 505 C CA . VAL A 1 69 ? 12.599 4.958 -13.277 1.00 64.75 69 VAL A CA 1
ATOM 506 C C . VAL A 1 69 ? 13.212 5.304 -11.939 1.00 64.75 69 VAL A C 1
ATOM 508 O O . VAL A 1 69 ? 12.552 5.146 -10.919 1.00 64.75 69 VAL A O 1
ATOM 511 N N . SER A 1 70 ? 14.464 5.762 -11.911 1.00 62.84 70 SER A N 1
ATOM 512 C CA . SER A 1 70 ? 15.173 6.029 -10.654 1.00 62.84 70 SER A CA 1
ATOM 513 C C . SER A 1 70 ? 14.454 7.051 -9.760 1.00 62.84 70 SER A C 1
ATOM 515 O O . SER A 1 70 ? 14.336 6.786 -8.563 1.00 62.84 70 SER A O 1
ATOM 517 N N . PRO A 1 71 ? 13.905 8.168 -10.287 1.00 60.78 71 PRO A N 1
ATOM 518 C CA . PRO A 1 71 ? 13.084 9.078 -9.503 1.00 60.78 71 PRO A CA 1
ATOM 519 C C . PRO A 1 71 ? 11.832 8.372 -9.002 1.00 60.78 71 PRO A C 1
ATOM 521 O O . PRO A 1 71 ? 11.594 8.394 -7.805 1.00 60.78 71 PRO A O 1
ATOM 524 N N . PHE A 1 72 ? 11.093 7.679 -9.877 1.00 62.88 72 PHE A N 1
ATOM 525 C CA . PHE A 1 72 ? 9.852 6.978 -9.536 1.00 62.88 72 PHE A CA 1
ATOM 526 C C . PHE A 1 72 ? 10.047 5.904 -8.451 1.00 62.88 72 PHE A C 1
ATOM 528 O O . PHE A 1 72 ? 9.286 5.844 -7.489 1.00 62.88 72 PHE A O 1
ATOM 535 N N . LEU A 1 73 ? 11.106 5.096 -8.538 1.00 62.22 73 LEU A N 1
ATOM 536 C CA . LEU A 1 73 ? 11.473 4.146 -7.486 1.00 62.22 73 LEU A CA 1
ATOM 537 C C . LEU A 1 73 ? 11.918 4.858 -6.207 1.00 62.22 73 LEU A C 1
ATOM 539 O O . LEU A 1 73 ? 11.563 4.412 -5.120 1.00 62.22 73 LEU A O 1
ATOM 543 N N . GLY A 1 74 ? 12.651 5.970 -6.317 1.00 58.94 74 GLY A N 1
ATOM 544 C CA . GLY A 1 74 ? 13.026 6.808 -5.178 1.00 58.94 74 GLY A CA 1
ATOM 545 C C . GLY A 1 74 ? 11.810 7.387 -4.450 1.00 58.94 74 GLY A C 1
ATOM 546 O O . GLY A 1 74 ? 11.757 7.333 -3.226 1.00 58.94 74 GLY A O 1
ATOM 547 N N . VAL A 1 75 ? 10.802 7.849 -5.195 1.00 58.38 75 VAL A N 1
ATOM 548 C CA . VAL A 1 75 ? 9.501 8.318 -4.690 1.00 58.38 75 VAL A CA 1
ATOM 549 C C . VAL A 1 75 ? 8.781 7.215 -3.927 1.00 58.38 75 VAL A C 1
ATOM 551 O O . VAL A 1 75 ? 8.425 7.387 -2.761 1.00 58.38 75 VAL A O 1
ATOM 554 N N . MET A 1 76 ? 8.612 6.063 -4.579 1.00 61.00 76 MET A N 1
ATOM 555 C CA . MET A 1 76 ? 7.941 4.907 -3.992 1.00 61.00 76 MET A CA 1
ATOM 556 C C . MET A 1 76 ? 8.686 4.402 -2.753 1.00 61.00 76 MET A C 1
ATOM 558 O O . MET A 1 76 ? 8.060 3.927 -1.816 1.00 61.00 76 MET A O 1
ATOM 562 N N . TYR A 1 77 ? 10.015 4.528 -2.717 1.00 58.06 77 TYR A N 1
ATOM 563 C CA . TYR A 1 77 ? 10.841 4.139 -1.577 1.00 58.06 77 TYR A CA 1
ATOM 564 C C . TYR A 1 77 ? 10.821 5.159 -0.424 1.00 58.06 77 TYR A C 1
ATOM 566 O O . TYR A 1 77 ? 10.884 4.760 0.738 1.00 58.06 77 TYR A O 1
ATOM 574 N N . MET A 1 78 ? 10.722 6.463 -0.705 1.00 54.12 78 MET A N 1
ATOM 575 C CA . MET A 1 78 ? 10.643 7.500 0.334 1.00 54.12 78 MET A CA 1
ATOM 576 C C . MET A 1 78 ? 9.307 7.474 1.088 1.00 54.12 78 MET A C 1
ATOM 578 O O . MET A 1 78 ? 9.313 7.685 2.296 1.00 54.12 78 MET A O 1
ATOM 582 N N . ASN A 1 79 ? 8.207 7.081 0.438 1.00 55.19 79 ASN A N 1
ATOM 583 C CA . ASN A 1 79 ? 6.884 6.936 1.073 1.00 55.19 79 ASN A CA 1
ATOM 584 C C . ASN A 1 79 ? 6.742 5.701 1.987 1.00 55.19 79 ASN A C 1
ATOM 586 O O . ASN A 1 79 ? 5.636 5.377 2.407 1.00 55.19 79 ASN A O 1
ATOM 590 N N . ARG A 1 80 ? 7.833 4.965 2.255 1.00 57.00 80 ARG A N 1
ATOM 591 C CA . ARG A 1 80 ? 7.802 3.620 2.867 1.00 57.00 80 ARG A CA 1
ATOM 592 C C . ARG A 1 80 ? 8.502 3.486 4.213 1.00 57.00 80 ARG A C 1
ATOM 594 O O . ARG A 1 80 ? 8.539 2.385 4.767 1.00 57.00 80 ARG A O 1
ATOM 601 N N . ARG A 1 81 ? 9.114 4.547 4.742 1.00 55.75 81 ARG A N 1
ATOM 602 C CA . ARG A 1 81 ? 9.786 4.458 6.044 1.00 55.75 81 ARG A CA 1
ATOM 603 C C . ARG A 1 81 ? 8.811 4.752 7.170 1.00 55.75 81 ARG A C 1
ATOM 605 O O . ARG A 1 81 ? 8.710 5.883 7.615 1.00 55.75 81 ARG A O 1
ATOM 612 N N . GLY A 1 82 ? 8.202 3.685 7.668 1.00 60.53 82 GLY A N 1
ATOM 613 C CA . GLY A 1 82 ? 7.403 3.720 8.882 1.00 60.53 82 GLY A CA 1
ATOM 614 C C . GLY A 1 82 ? 5.925 3.499 8.621 1.00 60.53 82 GLY A C 1
ATOM 615 O O . GLY A 1 82 ? 5.463 3.445 7.484 1.00 60.53 82 GLY A O 1
ATOM 616 N N . PHE A 1 83 ? 5.230 3.299 9.725 1.00 68.06 83 PHE A N 1
ATOM 617 C CA . PHE A 1 83 ? 3.788 3.368 9.799 1.00 68.06 83 PHE A CA 1
ATOM 618 C C . PHE A 1 83 ? 3.399 4.844 9.728 1.00 68.06 83 PHE A C 1
ATOM 620 O O . PHE A 1 83 ? 3.944 5.649 10.485 1.00 68.06 83 PHE A O 1
ATOM 627 N N . VAL A 1 84 ? 2.544 5.202 8.770 1.00 78.38 84 VAL A N 1
ATOM 628 C CA . VAL A 1 84 ? 2.117 6.592 8.583 1.00 78.38 84 VAL A CA 1
ATOM 629 C C . VAL A 1 84 ? 0.727 6.765 9.181 1.00 78.38 84 VAL A C 1
ATOM 631 O O . VAL A 1 84 ? -0.167 6.018 8.769 1.00 78.38 84 VAL A O 1
ATOM 634 N N . PRO A 1 85 ? 0.525 7.723 10.105 1.00 81.31 85 PRO A N 1
ATOM 635 C CA . PRO A 1 85 ? -0.776 7.953 10.711 1.00 81.31 85 PRO A CA 1
ATOM 636 C C . PRO A 1 85 ? -1.794 8.383 9.654 1.00 81.31 85 PRO A C 1
ATOM 638 O O . PRO A 1 85 ? -1.511 9.206 8.776 1.00 81.31 85 PRO A O 1
ATOM 641 N N . THR A 1 86 ? -2.978 7.797 9.736 1.00 85.38 86 THR A N 1
ATOM 642 C CA . THR A 1 86 ? -4.106 8.020 8.846 1.00 85.38 86 THR A CA 1
ATOM 643 C C . THR A 1 86 ? -5.420 7.686 9.551 1.00 85.38 86 THR A C 1
ATOM 645 O O . THR A 1 86 ? -5.430 7.195 10.675 1.00 85.38 86 THR A O 1
ATOM 648 N N . GLU A 1 87 ? -6.531 7.952 8.881 1.00 86.94 87 GLU A N 1
ATOM 649 C CA . GLU A 1 87 ? -7.867 7.601 9.355 1.00 86.94 87 GLU A CA 1
ATOM 650 C C . GLU A 1 87 ? -8.411 6.432 8.532 1.00 86.94 87 GLU A C 1
ATOM 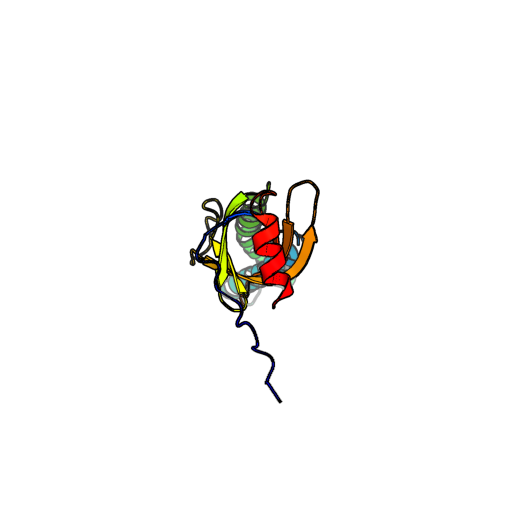652 O O . GLU A 1 87 ? -8.182 6.348 7.318 1.00 86.94 87 GLU A O 1
ATOM 657 N N . VAL A 1 88 ? -9.141 5.533 9.184 1.00 88.25 88 VAL A N 1
ATOM 658 C CA . VAL A 1 88 ? -9.869 4.440 8.533 1.00 88.25 88 VAL A CA 1
ATOM 659 C C . VAL A 1 88 ? -11.309 4.402 9.010 1.00 88.25 88 VAL A C 1
ATOM 661 O O . VAL A 1 88 ? -11.610 4.782 10.135 1.00 88.25 88 VAL A O 1
ATOM 664 N N . TRP A 1 89 ? -12.214 3.949 8.158 1.00 89.38 89 TRP A N 1
ATOM 665 C CA . TRP A 1 89 ? -13.604 3.704 8.533 1.00 89.38 89 TRP A CA 1
ATOM 666 C C . TRP A 1 89 ? -14.137 2.503 7.768 1.00 89.38 89 TRP A C 1
ATOM 668 O O . TRP A 1 89 ? -13.634 2.149 6.700 1.00 89.38 89 TRP A O 1
ATOM 678 N N . ALA A 1 90 ? -15.153 1.865 8.333 1.00 86.75 90 ALA A N 1
ATOM 679 C CA . ALA A 1 90 ? -15.850 0.767 7.692 1.00 86.75 90 ALA A CA 1
ATOM 680 C C . ALA A 1 90 ? -17.065 1.300 6.923 1.00 86.75 90 ALA A C 1
ATOM 682 O O . ALA A 1 90 ? -17.964 1.901 7.515 1.00 86.75 90 ALA A O 1
ATOM 683 N N . GLU A 1 91 ? -17.093 1.058 5.615 1.00 85.38 91 GLU A N 1
ATOM 684 C CA . GLU A 1 91 ? -18.312 1.133 4.808 1.00 85.38 91 GLU A CA 1
ATOM 685 C C . GLU A 1 91 ? -18.870 -0.283 4.641 1.00 85.38 91 GLU A C 1
ATOM 687 O O . GLU A 1 91 ? -18.083 -1.209 4.558 1.00 85.38 91 GLU A O 1
ATOM 692 N N . GLU A 1 92 ? -20.193 -0.439 4.583 1.00 77.12 92 GLU A N 1
ATOM 693 C CA . GLU A 1 92 ? -21.013 -1.655 4.405 1.00 77.12 92 GLU A CA 1
ATOM 694 C C . GLU A 1 92 ? -20.258 -2.996 4.270 1.00 77.12 92 GLU A C 1
A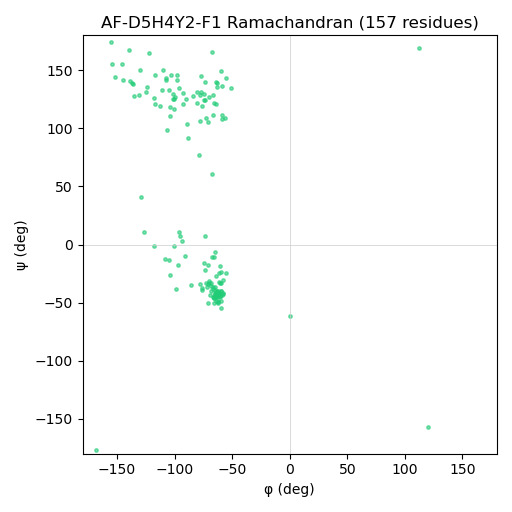TOM 696 O O . GLU A 1 92 ? -20.440 -3.882 5.102 1.00 77.12 92 GLU A O 1
ATOM 701 N N . ASP A 1 93 ? -19.423 -3.151 3.240 1.00 78.69 93 ASP A N 1
ATOM 702 C CA . ASP A 1 93 ? -18.676 -4.364 2.896 1.00 78.69 93 ASP A CA 1
ATOM 703 C C . ASP A 1 93 ? -17.151 -4.171 2.729 1.00 78.69 93 ASP A C 1
ATOM 705 O O . ASP A 1 93 ? -16.460 -5.052 2.213 1.00 78.69 93 ASP A O 1
ATOM 709 N N . ARG A 1 94 ? -16.599 -3.015 3.108 1.00 82.12 94 ARG A N 1
ATOM 710 C CA . ARG A 1 94 ? -15.221 -2.621 2.793 1.00 82.12 94 ARG A CA 1
ATOM 711 C C . ARG A 1 94 ? -14.593 -1.684 3.816 1.00 82.12 94 ARG A C 1
ATOM 713 O O . ARG A 1 94 ? -15.213 -0.754 4.324 1.00 82.12 94 ARG A O 1
ATOM 720 N N . LEU A 1 95 ? -13.295 -1.873 4.037 1.00 87.44 95 LEU A N 1
ATOM 721 C CA . LEU A 1 95 ? -12.506 -0.937 4.825 1.00 87.44 95 LEU A CA 1
ATOM 722 C C . LEU A 1 95 ? -12.041 0.210 3.929 1.00 87.44 95 LEU A C 1
ATOM 724 O O . LEU A 1 95 ? -11.433 -0.017 2.882 1.00 87.44 95 LEU A O 1
ATOM 728 N N . VAL A 1 96 ? -12.293 1.444 4.343 1.00 88.75 96 VAL A N 1
ATOM 729 C CA . VAL A 1 96 ? -11.810 2.633 3.650 1.00 88.75 96 VAL A CA 1
ATOM 730 C C . VAL A 1 96 ? -10.653 3.239 4.424 1.00 88.75 96 VAL A C 1
ATOM 732 O O . VAL A 1 96 ? -10.703 3.398 5.639 1.00 88.75 96 VAL A O 1
ATOM 735 N N . VAL A 1 97 ? -9.591 3.565 3.697 1.00 87.94 97 VAL A N 1
ATOM 736 C CA . VAL A 1 97 ? -8.344 4.120 4.212 1.00 87.94 97 VAL A CA 1
ATOM 737 C C . VAL A 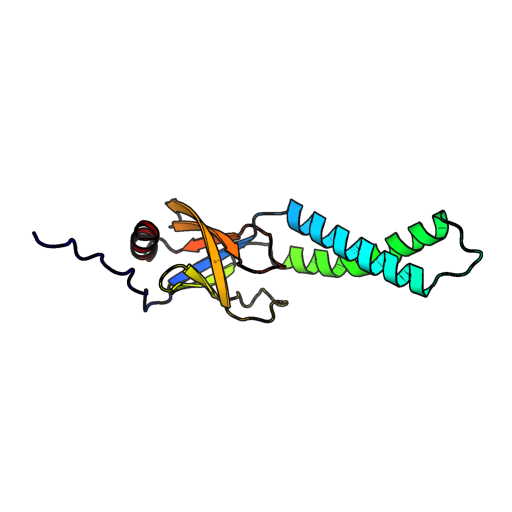1 97 ? -8.149 5.508 3.620 1.00 87.94 97 VAL A C 1
ATOM 739 O O . VAL A 1 97 ? -8.061 5.675 2.397 1.00 87.94 97 VAL A O 1
ATOM 742 N N . GLN A 1 98 ? -8.052 6.519 4.480 1.00 85.69 98 GLN A N 1
ATOM 743 C CA . GLN A 1 98 ? -7.663 7.863 4.079 1.00 85.69 98 GLN A CA 1
ATOM 744 C C . GLN A 1 98 ? -6.224 7.834 3.548 1.00 85.69 98 GLN A C 1
ATOM 746 O O . GLN A 1 98 ? -5.345 7.158 4.085 1.00 85.69 98 GLN A O 1
ATOM 751 N N . SER A 1 99 ? -5.957 8.576 2.474 1.00 76.88 99 SER A N 1
ATOM 752 C CA . SER A 1 99 ? -4.599 8.767 1.977 1.00 76.88 99 SER A CA 1
ATOM 753 C C . SER A 1 99 ? -3.788 9.507 3.032 1.00 76.88 99 SER A C 1
ATOM 755 O O . SER A 1 99 ? -4.126 10.659 3.330 1.00 76.88 99 SER A O 1
ATOM 757 N N . PRO A 1 100 ? -2.682 8.930 3.524 1.00 74.06 100 PRO A N 1
ATOM 758 C CA . PRO A 1 100 ? -1.737 9.671 4.332 1.00 74.06 100 PRO A CA 1
ATOM 759 C C . PRO A 1 100 ? -1.251 10.912 3.584 1.00 74.06 100 PRO A C 1
ATOM 761 O O . PRO A 1 100 ? -1.036 10.880 2.368 1.00 74.06 100 PRO A O 1
ATOM 764 N N . SER A 1 101 ? -1.044 12.007 4.312 1.00 67.44 101 SER A N 1
ATOM 765 C CA . SER A 1 101 ? -0.548 13.274 3.752 1.00 67.44 101 SER A CA 1
ATOM 766 C C . SER A 1 101 ? 0.850 13.141 3.135 1.00 67.44 101 SER A C 1
ATOM 768 O O . SER A 1 101 ? 1.211 13.884 2.223 1.00 67.44 101 SER A O 1
ATOM 770 N N . GLU A 1 102 ? 1.613 12.151 3.597 1.00 67.06 102 GLU A N 1
ATOM 771 C CA . GLU A 1 102 ? 2.945 11.804 3.107 1.00 67.06 102 GLU A CA 1
ATOM 772 C C . GLU A 1 102 ? 2.908 11.085 1.750 1.00 67.06 102 GLU A C 1
ATOM 774 O O . GLU A 1 102 ? 3.915 11.043 1.046 1.00 67.06 102 GLU A O 1
ATOM 779 N N . TRP A 1 103 ? 1.754 10.562 1.317 1.00 68.44 103 TRP A N 1
ATOM 780 C CA . TRP A 1 103 ? 1.580 9.993 -0.021 1.00 68.44 103 TRP A CA 1
ATOM 781 C C . TRP A 1 103 ? 1.384 11.109 -1.055 1.00 68.44 103 TRP A C 1
ATOM 783 O O . TRP A 1 103 ? 0.297 11.366 -1.560 1.00 68.44 103 TRP A O 1
ATOM 793 N N . TRP A 1 104 ? 2.482 11.766 -1.417 1.00 52.09 104 TRP A N 1
ATOM 794 C CA . TRP A 1 104 ? 2.518 12.913 -2.334 1.00 52.09 104 TRP A CA 1
ATOM 795 C C . TRP A 1 104 ? 2.109 12.626 -3.791 1.00 52.09 104 TRP A C 1
ATOM 797 O O . TRP A 1 104 ? 2.012 13.555 -4.592 1.00 52.09 104 TRP A O 1
ATOM 807 N N . PHE A 1 105 ? 1.873 11.360 -4.154 1.00 56.78 105 PHE A N 1
ATOM 808 C CA . PHE A 1 105 ? 1.545 10.939 -5.520 1.00 56.78 105 PHE A CA 1
ATOM 809 C C . PHE A 1 105 ? 0.291 10.053 -5.589 1.00 56.78 105 PHE A C 1
ATOM 811 O O . PHE A 1 105 ? 0.267 9.074 -6.329 1.00 56.78 105 PHE A O 1
ATOM 818 N N . LYS A 1 106 ? -0.773 10.354 -4.834 1.00 59.28 106 LYS A N 1
ATOM 819 C CA . LYS A 1 106 ? -2.074 9.715 -5.092 1.00 59.28 106 LYS A CA 1
ATOM 820 C C . LYS A 1 106 ? -3.142 10.748 -5.487 1.00 59.28 106 LYS A C 1
ATOM 822 O O . LYS A 1 106 ? -3.312 11.743 -4.788 1.00 59.28 106 LYS A O 1
ATOM 827 N N . PRO A 1 107 ? -3.833 10.559 -6.631 1.00 56.47 107 PRO A N 1
ATOM 828 C CA . PRO A 1 107 ? -4.833 11.508 -7.132 1.00 56.47 107 PRO A CA 1
ATOM 829 C C . PRO A 1 107 ? -6.121 11.518 -6.296 1.00 56.47 107 PRO A C 1
ATOM 831 O O . PRO A 1 107 ? -6.901 12.464 -6.376 1.00 56.47 107 PRO A O 1
ATOM 834 N N . GLU A 1 108 ? -6.344 10.476 -5.499 1.00 66.88 108 GLU A N 1
ATOM 835 C CA . GLU A 1 108 ? -7.511 10.318 -4.640 1.00 66.88 108 GLU A CA 1
ATOM 836 C C . GLU A 1 108 ? -7.109 10.446 -3.173 1.00 66.88 108 GLU A C 1
ATOM 838 O O . GLU A 1 108 ? -5.989 10.118 -2.785 1.00 66.88 108 GLU A O 1
ATOM 843 N N . LYS A 1 109 ? -8.045 10.928 -2.354 1.00 77.25 109 LYS A N 1
ATOM 844 C CA . LYS A 1 109 ? -7.836 11.101 -0.915 1.00 77.25 109 LYS A CA 1
ATOM 845 C C . LYS A 1 109 ? -8.243 9.876 -0.098 1.00 77.25 109 LYS A C 1
ATOM 847 O O . LYS A 1 109 ? -7.967 9.867 1.089 1.00 77.25 109 LYS A O 1
ATOM 852 N N . GLN A 1 110 ? -8.912 8.892 -0.697 1.00 84.75 110 GLN A N 1
ATOM 853 C CA . GLN A 1 110 ? -9.546 7.771 -0.000 1.00 84.75 110 GLN A CA 1
ATOM 854 C C . GLN A 1 110 ? -9.431 6.514 -0.856 1.00 84.75 110 GLN A C 1
ATOM 856 O O . GLN A 1 110 ? -9.566 6.590 -2.083 1.00 84.75 110 GLN A O 1
ATOM 861 N N . PHE A 1 111 ? -9.192 5.372 -0.221 1.00 83.62 111 PHE A N 1
ATOM 862 C CA . PHE A 1 111 ? -9.006 4.101 -0.910 1.00 83.62 111 PHE A CA 1
ATOM 863 C C . PHE A 1 111 ? -9.748 2.983 -0.205 1.00 83.62 111 PHE A C 1
ATOM 865 O O . PHE A 1 111 ? -9.697 2.883 1.012 1.00 83.62 111 PHE A O 1
ATOM 872 N N . HIS A 1 112 ? -10.375 2.106 -0.980 1.00 88.00 112 HIS A N 1
ATOM 873 C CA . HIS A 1 112 ? -10.920 0.866 -0.444 1.00 88.00 112 HIS A CA 1
ATOM 874 C C . HIS A 1 112 ? -9.790 -0.155 -0.316 1.00 88.00 112 HIS A C 1
ATOM 876 O O . HIS A 1 112 ? -9.005 -0.333 -1.255 1.00 88.00 112 HIS A O 1
ATOM 882 N N . LEU A 1 113 ? -9.706 -0.788 0.847 1.00 87.00 113 LEU A N 1
ATOM 883 C CA . LEU A 1 113 ? -8.821 -1.899 1.141 1.00 87.00 113 LEU A CA 1
ATOM 884 C C . LEU A 1 113 ? -9.633 -3.194 1.063 1.00 87.00 113 LEU A C 1
ATOM 886 O O . LEU A 1 113 ? -10.553 -3.415 1.849 1.00 87.00 113 LEU A O 1
ATOM 890 N N . GLU A 1 114 ? -9.266 -4.056 0.122 1.00 88.88 114 GLU A N 1
ATOM 891 C CA . GLU A 1 114 ? -9.683 -5.454 0.106 1.00 88.88 114 GLU A CA 1
ATOM 892 C C . GLU A 1 114 ? -8.932 -6.188 1.211 1.00 88.88 114 GLU A C 1
ATOM 894 O O . GLU A 1 114 ? -7.715 -6.373 1.129 1.00 88.88 114 GLU A O 1
ATOM 899 N N . VAL A 1 115 ? -9.657 -6.557 2.264 1.00 87.62 115 VAL A N 1
ATOM 900 C CA . VAL A 1 115 ? -9.094 -7.236 3.430 1.00 87.62 115 VAL A CA 1
ATOM 901 C C . VAL A 1 115 ? -8.788 -8.692 3.080 1.00 87.62 115 VAL A C 1
ATOM 903 O O . VAL A 1 115 ? -9.662 -9.440 2.651 1.00 87.62 115 VAL A O 1
ATOM 906 N N . GLU A 1 116 ? -7.537 -9.099 3.280 1.00 88.81 116 GLU A N 1
ATOM 907 C CA . GLU A 1 116 ? -7.082 -10.484 3.119 1.00 88.81 116 GLU A CA 1
ATOM 908 C C . GLU A 1 116 ? -7.001 -11.211 4.466 1.00 88.81 116 GLU A C 1
ATOM 910 O O . GLU A 1 116 ? -7.315 -12.398 4.556 1.00 88.81 116 GLU A O 1
ATOM 915 N N . SER A 1 117 ? -6.556 -10.513 5.514 1.00 88.31 117 SER A N 1
ATOM 916 C CA . SER A 1 117 ? -6.466 -11.055 6.869 1.00 88.31 117 SER A CA 1
ATOM 917 C C . SER A 1 117 ? -6.543 -9.953 7.922 1.00 88.31 117 SER A C 1
ATOM 919 O O . SER A 1 117 ? -6.174 -8.806 7.669 1.00 88.31 117 SER A O 1
ATOM 921 N N . ALA A 1 118 ? -6.977 -10.321 9.124 1.00 88.38 118 ALA A N 1
ATOM 922 C CA . ALA A 1 118 ? -6.973 -9.462 10.299 1.00 88.38 118 ALA A CA 1
ATOM 923 C C . ALA A 1 118 ? -6.440 -10.253 11.498 1.00 88.38 118 ALA A C 1
ATOM 925 O O . ALA A 1 118 ? -6.889 -11.369 11.758 1.00 88.38 118 ALA A O 1
ATOM 926 N N . GLU A 1 119 ? -5.444 -9.701 12.186 1.00 88.19 119 GLU A N 1
ATOM 927 C CA . GLU A 1 119 ? -4.771 -10.348 13.311 1.00 88.19 119 GLU A CA 1
ATOM 928 C C . GLU A 1 119 ? -4.679 -9.384 14.498 1.00 88.19 119 GLU A C 1
ATOM 930 O O . GLU A 1 119 ? -4.191 -8.259 14.363 1.00 88.19 119 GLU A O 1
ATOM 935 N N . GLN A 1 120 ? -5.110 -9.826 15.683 1.00 83.88 120 GLN A N 1
ATOM 936 C CA . GLN A 1 120 ? -4.842 -9.094 16.920 1.00 83.88 120 GLN A CA 1
ATOM 937 C C . GLN A 1 120 ? -3.354 -9.189 17.276 1.00 83.88 120 GLN A C 1
ATOM 939 O O . GLN A 1 120 ? -2.793 -10.279 17.411 1.00 83.88 120 GLN A O 1
ATOM 944 N N . ALA A 1 121 ? -2.730 -8.035 17.490 1.00 81.69 121 ALA A N 1
ATOM 945 C CA . ALA A 1 121 ? -1.361 -7.895 17.958 1.00 81.69 121 ALA A CA 1
ATOM 946 C C . ALA A 1 121 ? -1.315 -7.081 19.261 1.00 81.69 121 ALA A C 1
ATOM 948 O O . ALA A 1 121 ? -2.246 -6.366 19.619 1.00 81.69 121 ALA A O 1
ATOM 949 N N . GLU A 1 122 ? -0.183 -7.133 19.965 1.00 77.50 122 GLU A N 1
ATOM 950 C CA . GLU A 1 122 ? 0.024 -6.376 21.213 1.00 77.50 122 GLU A CA 1
ATOM 951 C C . GLU A 1 122 ? -0.113 -4.850 21.017 1.00 77.50 122 GLU A C 1
ATOM 953 O O . GLU A 1 122 ? -0.427 -4.120 21.951 1.00 77.50 122 GLU A O 1
ATOM 958 N N . ALA A 1 123 ? 0.093 -4.374 19.784 1.00 73.94 123 ALA A N 1
ATOM 959 C CA . ALA A 1 123 ? -0.024 -2.971 19.396 1.00 73.94 123 ALA A CA 1
ATOM 960 C C . ALA A 1 123 ? -1.396 -2.590 18.800 1.00 73.94 123 ALA A C 1
ATOM 962 O O . ALA A 1 123 ? -1.517 -1.478 18.294 1.00 73.94 123 ALA A O 1
ATOM 963 N N . GLY A 1 124 ? -2.392 -3.486 18.828 1.00 85.31 124 GLY A N 1
ATOM 964 C CA . GLY A 1 124 ? -3.735 -3.265 18.277 1.00 85.31 124 GLY A CA 1
ATOM 965 C C . GLY A 1 124 ? -4.113 -4.265 17.181 1.00 85.31 124 GLY A C 1
ATOM 966 O O . GLY A 1 124 ? -3.558 -5.362 17.115 1.00 85.31 124 GLY A O 1
ATOM 967 N N . LEU A 1 125 ? -5.059 -3.906 16.316 1.00 87.19 125 LEU A N 1
ATOM 968 C CA . LEU A 1 125 ? -5.511 -4.771 15.221 1.00 87.19 125 LEU A CA 1
ATOM 969 C C . LEU A 1 125 ? -4.671 -4.518 13.967 1.00 87.19 125 LEU A C 1
ATOM 971 O O . LEU A 1 125 ? -4.579 -3.382 13.506 1.00 87.19 125 LEU A O 1
ATOM 975 N N . VAL A 1 126 ? -4.067 -5.564 13.401 1.00 88.56 126 VAL A N 1
ATOM 976 C CA . VAL A 1 126 ? -3.313 -5.486 12.143 1.00 88.56 126 VAL A CA 1
ATOM 977 C C . VAL A 1 126 ? -4.147 -6.095 11.025 1.00 88.56 126 VAL A C 1
ATOM 979 O O . VAL A 1 126 ? -4.353 -7.305 10.965 1.00 88.56 126 VAL A O 1
ATOM 982 N N . ILE A 1 127 ? -4.607 -5.243 10.118 1.00 89.00 127 ILE A N 1
ATOM 983 C CA . ILE A 1 127 ? -5.381 -5.610 8.938 1.00 89.00 127 ILE A CA 1
ATOM 984 C C . ILE A 1 127 ? -4.446 -5.615 7.738 1.00 89.00 127 ILE A C 1
ATOM 986 O O . ILE A 1 127 ? -3.774 -4.627 7.453 1.00 89.00 127 ILE A O 1
ATOM 990 N N . THR A 1 128 ? -4.404 -6.726 7.018 1.00 88.75 128 THR A N 1
ATOM 991 C CA . THR A 1 128 ? -3.586 -6.883 5.819 1.00 88.75 128 THR A CA 1
ATOM 992 C C . THR A 1 128 ? -4.486 -6.976 4.600 1.00 88.75 128 THR A C 1
ATOM 994 O O . THR A 1 128 ? -5.462 -7.724 4.603 1.00 88.75 128 THR A O 1
ATOM 997 N N . GLY A 1 129 ? -4.160 -6.232 3.546 1.00 87.56 129 GLY A N 1
ATOM 998 C CA . GLY A 1 129 ? -4.972 -6.210 2.336 1.00 87.56 129 GLY A CA 1
ATOM 999 C C . GLY A 1 129 ? -4.312 -5.537 1.140 1.00 87.56 129 GLY A C 1
ATOM 1000 O O . GLY A 1 129 ? -3.165 -5.088 1.207 1.00 87.56 129 GLY A O 1
ATOM 1001 N N . THR A 1 130 ? -5.048 -5.436 0.040 1.00 86.12 130 THR A N 1
ATOM 1002 C CA . THR A 1 130 ? -4.639 -4.697 -1.163 1.00 86.12 130 THR A CA 1
ATOM 1003 C C . THR A 1 130 ? -5.592 -3.546 -1.428 1.00 86.12 130 THR A C 1
ATOM 1005 O O . THR A 1 130 ? -6.787 -3.649 -1.174 1.00 86.12 130 THR A O 1
ATOM 1008 N N . LEU A 1 131 ? -5.090 -2.429 -1.950 1.00 82.25 131 LEU A N 1
ATOM 1009 C CA . LEU A 1 131 ? -5.974 -1.342 -2.365 1.00 82.25 131 LEU A CA 1
ATOM 1010 C C . LEU A 1 131 ? -6.669 -1.745 -3.674 1.00 82.25 131 LEU A C 1
ATOM 1012 O O . LEU A 1 131 ? -5.980 -2.137 -4.611 1.00 82.25 131 LEU A O 1
ATOM 1016 N N . SER A 1 132 ? -8.000 -1.632 -3.759 1.00 73.94 132 SER A N 1
ATOM 1017 C CA . SER A 1 132 ? -8.827 -2.055 -4.912 1.00 73.94 132 SER A CA 1
ATOM 1018 C C . SER A 1 132 ? -8.600 -1.208 -6.174 1.00 73.94 132 SER A C 1
ATOM 1020 O O . SER A 1 132 ? -9.496 -0.512 -6.663 1.00 73.94 132 SER A O 1
ATOM 1022 N N . ARG A 1 133 ? -7.376 -1.180 -6.707 1.00 69.81 133 ARG A N 1
ATOM 1023 C CA . ARG A 1 133 ? -6.980 -0.327 -7.830 1.00 69.81 133 ARG A CA 1
ATOM 1024 C C . ARG A 1 133 ? -6.143 -1.101 -8.830 1.00 69.81 133 ARG A C 1
ATOM 1026 O O . ARG A 1 133 ? -5.201 -1.803 -8.495 1.00 69.81 133 ARG A O 1
ATOM 1033 N N . TRP A 1 134 ? -6.427 -0.863 -10.108 1.00 62.75 134 TRP A N 1
ATOM 1034 C CA . TRP A 1 134 ? -5.751 -1.537 -11.221 1.00 62.75 134 TRP A CA 1
ATOM 1035 C C . TRP A 1 134 ? -4.236 -1.298 -11.280 1.00 62.75 134 TRP A C 1
ATOM 1037 O O . TRP A 1 134 ? -3.543 -2.048 -11.960 1.00 62.75 134 TRP A O 1
ATOM 1047 N N . TRP A 1 135 ? -3.731 -0.258 -10.613 1.00 61.91 135 TRP A N 1
ATOM 1048 C CA . TRP A 1 135 ? -2.316 0.111 -10.576 1.00 61.91 135 TRP A CA 1
ATOM 1049 C C . TRP A 1 135 ? -1.648 -0.170 -9.223 1.00 61.91 135 TRP A C 1
ATOM 1051 O O . TRP A 1 135 ? -0.421 -0.101 -9.144 1.00 61.91 135 TRP A O 1
ATOM 1061 N N . ASP A 1 136 ? -2.423 -0.460 -8.172 1.00 66.69 136 ASP A N 1
ATOM 1062 C CA . ASP A 1 136 ? -1.889 -0.762 -6.848 1.00 66.69 136 ASP A CA 1
ATOM 1063 C C . ASP A 1 136 ? -2.036 -2.252 -6.580 1.00 66.69 136 ASP A C 1
ATOM 1065 O O . ASP A 1 136 ? -3.104 -2.748 -6.243 1.00 66.69 136 ASP A O 1
ATOM 1069 N N . TRP A 1 137 ? -0.949 -2.979 -6.797 1.00 65.50 137 TRP A N 1
ATOM 1070 C CA . TRP A 1 137 ? -0.914 -4.418 -6.558 1.00 65.50 137 TRP A CA 1
ATOM 1071 C C . TRP A 1 137 ? -0.233 -4.758 -5.229 1.00 65.50 137 TRP A C 1
ATOM 1073 O O . TRP A 1 137 ? -0.080 -5.928 -4.896 1.00 65.50 137 TRP A O 1
ATOM 1083 N N . GLY A 1 138 ? 0.253 -3.750 -4.495 1.00 72.50 138 GLY A N 1
ATOM 1084 C CA . GLY A 1 138 ? 1.025 -3.972 -3.281 1.00 72.50 138 GLY A CA 1
ATOM 1085 C C . GLY A 1 138 ? 0.144 -4.361 -2.100 1.00 72.50 138 GLY A C 1
ATOM 1086 O O . GLY A 1 138 ? -0.949 -3.825 -1.921 1.00 72.50 138 GLY A O 1
ATOM 1087 N N . ARG A 1 139 ? 0.670 -5.236 -1.244 1.00 81.19 139 ARG A N 1
ATOM 1088 C CA . ARG A 1 139 ? 0.085 -5.510 0.064 1.00 81.19 139 ARG A CA 1
ATOM 1089 C C . ARG A 1 139 ? 0.338 -4.355 1.035 1.00 81.19 139 ARG A C 1
ATOM 1091 O O . ARG A 1 139 ? 1.422 -3.756 1.047 1.00 81.19 139 ARG A O 1
ATOM 1098 N N . HIS A 1 140 ? -0.68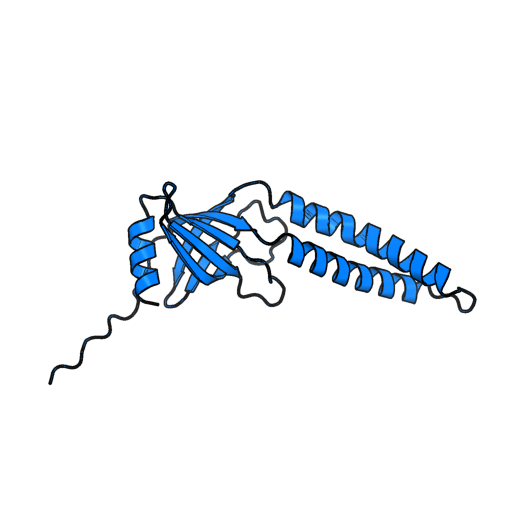0 -4.045 1.823 1.00 83.44 140 HIS A N 1
ATOM 1099 C CA . HIS A 1 140 ? -0.706 -2.996 2.828 1.00 83.44 140 HIS A CA 1
ATOM 1100 C C . HIS A 1 140 ? -1.083 -3.602 4.178 1.00 83.44 140 HIS A C 1
ATOM 1102 O O . HIS A 1 140 ? -2.004 -4.407 4.260 1.00 83.44 140 HIS A O 1
ATOM 1108 N N . GLU A 1 141 ? -0.362 -3.203 5.216 1.00 87.31 141 GLU A N 1
ATOM 1109 C CA . GLU A 1 141 ? -0.713 -3.405 6.616 1.00 87.31 141 GLU A CA 1
ATOM 1110 C C . GLU A 1 141 ? -1.325 -2.103 7.136 1.00 87.31 141 GLU A C 1
ATOM 1112 O O . GLU A 1 141 ? -0.723 -1.036 7.013 1.00 87.31 141 GLU A O 1
ATOM 1117 N N . VAL A 1 142 ? -2.510 -2.192 7.719 1.00 87.25 142 VAL A N 1
ATOM 1118 C CA . VAL A 1 142 ? -3.192 -1.126 8.445 1.00 87.25 142 VAL A CA 1
ATOM 1119 C C . VAL A 1 142 ? -3.241 -1.552 9.901 1.00 87.25 142 VAL A C 1
ATOM 1121 O O . VAL A 1 142 ? -3.810 -2.586 10.231 1.00 87.25 142 VAL A O 1
ATOM 1124 N N . ARG A 1 143 ? -2.625 -0.769 10.776 1.00 88.25 143 ARG A N 1
ATOM 1125 C CA . ARG A 1 143 ? -2.626 -0.995 12.215 1.00 88.25 143 ARG A CA 1
ATOM 1126 C C . ARG A 1 143 ? -3.582 -0.018 12.872 1.00 88.25 143 ARG A C 1
ATOM 1128 O O . ARG A 1 143 ? -3.345 1.178 12.791 1.00 88.25 143 ARG A O 1
ATOM 1135 N N . VAL A 1 144 ? -4.616 -0.523 13.524 1.00 86.62 144 VAL A N 1
ATOM 1136 C CA . VAL A 1 144 ? -5.573 0.281 14.294 1.00 86.62 144 VAL A CA 1
ATOM 1137 C C . VAL A 1 144 ? -5.193 0.246 15.764 1.00 86.62 144 VAL A C 1
ATOM 1139 O O . VAL A 1 144 ? -4.730 -0.788 16.255 1.00 86.62 144 VAL A O 1
ATOM 1142 N N . GLU A 1 145 ? -5.349 1.375 16.452 1.00 85.38 145 GLU A N 1
ATOM 1143 C CA . GLU A 1 145 ? -4.985 1.495 17.862 1.00 85.38 145 GLU A CA 1
ATOM 1144 C C . GLU A 1 145 ? -5.771 0.506 18.751 1.00 85.38 145 GLU A C 1
ATOM 1146 O O . GLU A 1 145 ? -6.914 0.159 18.444 1.00 85.38 145 GLU A O 1
ATOM 1151 N N . PRO A 1 146 ? -5.192 0.030 19.873 1.00 81.00 146 PRO A N 1
ATOM 1152 C CA . PRO A 1 146 ? -5.815 -0.997 20.714 1.00 81.00 146 PRO A CA 1
ATOM 1153 C C . PRO A 1 146 ? -7.201 -0.632 21.255 1.00 81.00 146 PRO A C 1
ATOM 1155 O O . PRO A 1 146 ? -8.018 -1.518 21.473 1.00 81.00 146 PRO A O 1
ATOM 1158 N N . GLU A 1 147 ? -7.461 0.654 21.493 1.00 80.88 147 GLU A N 1
ATOM 1159 C CA . GLU A 1 147 ? -8.740 1.135 22.031 1.00 80.88 147 GLU A CA 1
ATOM 1160 C C . GLU A 1 147 ? -9.888 1.105 21.012 1.00 80.88 147 GLU A C 1
ATOM 1162 O O . GLU A 1 147 ? -11.051 1.016 21.398 1.00 80.88 147 GLU A O 1
ATOM 1167 N N . GLU A 1 148 ? -9.558 1.108 19.721 1.00 78.44 148 GLU A N 1
ATOM 1168 C CA . GLU A 1 148 ? -10.501 1.090 18.597 1.00 78.44 148 GLU A CA 1
ATOM 1169 C C . GLU A 1 148 ? -10.564 -0.292 17.909 1.00 78.44 148 GLU A C 1
ATOM 1171 O O . GLU A 1 148 ? -11.492 -0.586 17.150 1.00 78.44 148 GLU A O 1
ATOM 1176 N N . ALA A 1 149 ? -9.602 -1.171 18.216 1.00 77.88 149 ALA A N 1
ATOM 1177 C CA . ALA A 1 149 ? -9.433 -2.499 17.633 1.00 77.88 149 ALA A CA 1
ATOM 1178 C C . ALA A 1 149 ? -10.656 -3.415 17.804 1.00 77.88 149 ALA A C 1
ATOM 1180 O O . ALA A 1 149 ? -11.035 -4.097 16.855 1.00 77.88 149 ALA A O 1
ATOM 1181 N N . ASP A 1 150 ? -11.289 -3.422 18.980 1.00 78.44 150 ASP A N 1
ATOM 1182 C CA . ASP A 1 150 ? -12.401 -4.337 19.282 1.00 78.44 150 ASP A CA 1
ATOM 1183 C C . ASP A 1 150 ? -13.654 -4.037 18.442 1.00 78.44 150 ASP A C 1
ATOM 1185 O O . ASP A 1 150 ? -14.366 -4.952 18.023 1.00 78.44 150 ASP A O 1
ATOM 1189 N N . ALA A 1 151 ? -13.927 -2.755 18.175 1.00 76.69 151 ALA A N 1
ATOM 1190 C CA . ALA A 1 151 ? -15.067 -2.343 17.358 1.00 76.69 151 ALA A CA 1
ATOM 1191 C C . ALA A 1 151 ? -14.877 -2.756 15.891 1.00 76.69 151 ALA A C 1
ATOM 1193 O O . ALA A 1 151 ? -15.815 -3.235 15.251 1.00 76.69 151 ALA A O 1
ATOM 1194 N N . LEU A 1 152 ? -13.648 -2.620 15.384 1.00 80.75 152 LEU A N 1
ATOM 1195 C CA . LEU A 1 152 ? -13.319 -2.971 14.009 1.00 80.75 152 LEU A CA 1
ATOM 1196 C C . LEU A 1 152 ? -13.203 -4.488 13.795 1.00 80.75 152 LEU A C 1
ATOM 1198 O O . LEU A 1 152 ? -13.657 -4.988 12.769 1.00 80.75 152 LEU A O 1
ATOM 1202 N N . ASP A 1 153 ? -12.657 -5.227 14.764 1.00 81.44 153 ASP A N 1
ATOM 1203 C CA . ASP A 1 153 ? -12.585 -6.695 14.731 1.00 81.44 153 ASP A CA 1
ATOM 1204 C C . ASP A 1 153 ? -13.989 -7.320 14.723 1.00 81.44 153 ASP A C 1
ATOM 1206 O O . ASP A 1 153 ? -14.282 -8.225 13.939 1.00 81.44 153 ASP A O 1
ATOM 1210 N N . ALA A 1 154 ? -14.907 -6.766 15.523 1.00 80.06 154 ALA A N 1
ATOM 1211 C CA . ALA A 1 154 ? -16.305 -7.180 15.518 1.00 80.06 154 ALA A CA 1
ATOM 1212 C C . ALA A 1 154 ? -16.974 -6.957 14.153 1.00 80.06 154 ALA A C 1
ATOM 1214 O O . ALA A 1 154 ? -17.710 -7.831 13.697 1.00 80.06 154 ALA A O 1
ATOM 1215 N N . TRP A 1 155 ? -16.716 -5.822 13.492 1.00 83.50 155 TRP A N 1
ATOM 1216 C CA . TRP A 1 155 ? -17.231 -5.556 12.145 1.00 83.50 155 TRP A CA 1
ATOM 1217 C C . TRP A 1 155 ? -16.639 -6.522 11.109 1.00 83.50 155 TRP A C 1
ATOM 1219 O O . TRP A 1 155 ? -17.394 -7.127 10.347 1.00 83.50 155 TRP A O 1
ATOM 1229 N N . LEU A 1 15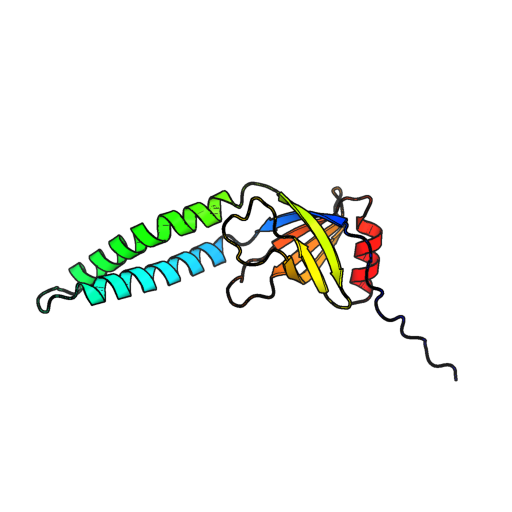6 ? -15.324 -6.757 11.128 1.00 81.62 156 LEU A N 1
ATOM 1230 C CA . LEU A 1 156 ? -14.662 -7.702 10.219 1.00 81.62 156 LEU A CA 1
ATOM 1231 C C . LEU A 1 156 ? -15.195 -9.131 10.355 1.00 81.62 156 LEU A C 1
ATOM 1233 O O . LEU A 1 156 ? -15.283 -9.840 9.363 1.00 81.62 156 LEU A O 1
ATOM 1237 N N . GLY A 1 157 ? -15.595 -9.551 11.558 1.00 76.06 157 GLY A N 1
ATOM 1238 C CA . GLY A 1 157 ? -16.228 -10.854 11.775 1.00 76.06 157 GLY A CA 1
ATOM 1239 C C . GLY A 1 157 ? -17.626 -11.008 11.153 1.00 76.06 157 GLY A C 1
ATOM 1240 O O . GLY A 1 157 ? -18.155 -12.121 11.140 1.00 76.06 157 GLY A O 1
ATOM 1241 N N . THR A 1 158 ? -18.240 -9.920 10.670 1.00 73.06 158 THR A N 1
ATOM 1242 C CA . THR A 1 158 ? -19.562 -9.937 10.011 1.00 73.06 158 THR A CA 1
ATOM 1243 C C . THR A 1 158 ? -19.508 -9.976 8.484 1.00 73.06 158 THR A C 1
ATOM 1245 O O . THR A 1 158 ? -20.517 -10.334 7.869 1.00 73.06 158 THR A O 1
ATOM 1248 N N . VAL A 1 159 ? -18.361 -9.628 7.891 1.00 66.88 159 VAL A N 1
ATOM 1249 C CA . VAL A 1 159 ? -18.130 -9.522 6.437 1.00 66.88 159 VAL A CA 1
ATOM 1250 C C . VAL A 1 159 ? -17.440 -10.782 5.917 1.00 66.88 159 VAL A C 1
ATOM 1252 O O . VAL A 1 159 ? -17.861 -11.276 4.845 1.00 66.88 159 VAL A O 1
#

Solvent-accessible surface area (backbone atoms only — not comparable to full-atom values): 8920 Å² total; per-residue (Å²): 134,82,78,81,81,74,78,71,64,74,58,48,93,58,76,40,63,27,26,41,34,75,70,48,63,65,62,52,52,50,52,43,49,52,54,14,52,50,52,1,45,52,55,31,57,78,65,64,51,96,85,61,50,73,66,59,47,50,50,41,15,51,52,50,6,47,64,62,26,51,57,54,52,47,52,63,55,65,66,51,82,57,71,41,69,31,44,32,34,43,46,72,88,42,42,34,37,42,54,38,85,74,55,83,86,56,99,59,64,64,40,50,36,48,77,76,48,75,44,86,49,99,77,14,28,40,36,32,24,32,45,82,45,100,87,46,84,44,41,32,41,37,37,26,41,61,92,57,23,65,66,52,52,57,51,59,75,72,108